Protein AF-A0A8T4I936-F1 (afdb_monomer_lite)

Radius of gyration: 12.18 Å; chains: 1; bounding box: 28×27×38 Å

Structure (mmCIF, N/CA/C/O backbone):
data_AF-A0A8T4I936-F1
#
_entry.id   AF-A0A8T4I936-F1
#
loop_
_atom_site.group_PDB
_atom_site.id
_atom_site.type_symbol
_atom_site.label_atom_id
_atom_site.label_alt_id
_atom_site.label_comp_id
_atom_site.label_asym_id
_atom_site.label_entity_id
_atom_site.label_seq_id
_atom_site.pdbx_PDB_ins_code
_atom_site.Cartn_x
_atom_site.Cartn_y
_atom_site.Cartn_z
_atom_site.occupancy
_atom_site.B_iso_or_equiv
_atom_site.auth_seq_id
_atom_site.auth_comp_id
_atom_site.auth_asym_id
_atom_site.auth_atom_id
_atom_site.pdbx_PDB_model_num
ATOM 1 N N . GLY A 1 1 ? -1.080 -0.586 -6.768 1.00 93.62 1 GLY A N 1
ATOM 2 C CA . GLY A 1 1 ? -1.583 0.798 -6.745 1.00 93.62 1 GLY A CA 1
ATOM 3 C C . GLY A 1 1 ? -2.815 0.915 -5.872 1.00 93.62 1 GLY A C 1
ATOM 4 O O . GLY A 1 1 ? -3.920 0.811 -6.385 1.00 93.62 1 GLY A O 1
ATOM 5 N N . PRO A 1 2 ? -2.678 1.087 -4.547 1.00 95.69 2 PRO A N 1
ATOM 6 C CA . PRO A 1 2 ? -3.805 1.430 -3.687 1.00 95.69 2 PRO A CA 1
ATOM 7 C C . PRO A 1 2 ? -4.359 2.837 -3.958 1.00 95.69 2 PRO A C 1
ATOM 9 O O . PRO A 1 2 ? -5.520 3.072 -3.617 1.00 95.69 2 PRO A O 1
ATOM 12 N N . GLY A 1 3 ? -3.561 3.765 -4.514 1.00 94.69 3 GLY A N 1
ATOM 13 C CA . GLY A 1 3 ? -3.990 5.132 -4.815 1.00 94.69 3 GLY A CA 1
ATOM 14 C C . GLY A 1 3 ? -4.577 5.827 -3.584 1.00 94.69 3 GLY A C 1
ATOM 15 O O . GLY A 1 3 ? -3.993 5.801 -2.502 1.00 94.69 3 GLY A O 1
ATOM 16 N N . GLU A 1 4 ? -5.783 6.387 -3.710 1.00 96.12 4 GLU A N 1
ATOM 17 C CA . GLU A 1 4 ? -6.518 7.005 -2.591 1.00 96.12 4 GLU A CA 1
ATOM 18 C C . GLU A 1 4 ? -7.108 5.995 -1.577 1.00 96.12 4 GLU A C 1
ATOM 20 O O . GLU A 1 4 ? -7.851 6.354 -0.655 1.00 96.12 4 GLU A O 1
ATOM 25 N N . GLY A 1 5 ? -6.824 4.705 -1.753 1.00 96.00 5 GLY A N 1
ATOM 26 C CA . GLY A 1 5 ? -7.352 3.620 -0.936 1.00 96.00 5 GLY A CA 1
ATOM 27 C C . GLY A 1 5 ? -8.817 3.298 -1.222 1.00 96.00 5 GLY A C 1
ATOM 28 O O . GLY A 1 5 ? -9.501 2.811 -0.324 1.00 96.00 5 GLY A O 1
ATOM 29 N N . THR A 1 6 ? -9.308 3.576 -2.433 1.00 95.88 6 THR A N 1
ATOM 30 C CA . THR A 1 6 ? -10.715 3.402 -2.838 1.00 95.88 6 THR A CA 1
ATOM 31 C C . THR A 1 6 ? -11.237 2.002 -2.531 1.00 95.88 6 THR A C 1
ATOM 33 O O . THR A 1 6 ? -12.235 1.861 -1.830 1.00 95.88 6 THR A O 1
ATOM 36 N N . TYR A 1 7 ? -10.522 0.956 -2.945 1.00 95.81 7 TYR A N 1
ATOM 37 C CA . TYR A 1 7 ? -10.949 -0.421 -2.685 1.00 95.81 7 TYR A CA 1
ATOM 38 C C . TYR A 1 7 ? -10.982 -0.757 -1.192 1.00 95.81 7 TYR A C 1
ATOM 40 O O . TYR A 1 7 ? -11.967 -1.311 -0.711 1.00 95.81 7 TYR A O 1
ATOM 48 N N . ALA A 1 8 ? -9.979 -0.333 -0.419 1.00 95.31 8 ALA A N 1
ATOM 49 C CA . ALA A 1 8 ? -10.014 -0.502 1.031 1.00 95.31 8 ALA A CA 1
ATOM 50 C C . ALA A 1 8 ? -11.188 0.261 1.678 1.00 95.31 8 ALA A C 1
ATOM 52 O O . ALA A 1 8 ? -11.803 -0.247 2.610 1.00 95.31 8 ALA A O 1
ATOM 53 N N . LYS A 1 9 ? -11.540 1.462 1.196 1.00 95.25 9 LYS A N 1
ATOM 54 C CA . LYS A 1 9 ? -12.710 2.222 1.680 1.00 95.25 9 LYS A CA 1
ATOM 55 C C . LYS A 1 9 ? -14.025 1.485 1.423 1.00 95.25 9 LYS A C 1
ATOM 57 O O . LYS A 1 9 ? -14.883 1.494 2.298 1.00 95.25 9 LYS A O 1
ATOM 62 N N . LEU A 1 10 ? -14.162 0.862 0.254 1.00 95.06 10 LEU A N 1
ATOM 63 C CA . LEU A 1 10 ? -15.382 0.171 -0.165 1.00 95.06 10 LEU A CA 1
ATOM 64 C C . LEU A 1 10 ? -15.543 -1.196 0.510 1.00 95.06 10 LEU A C 1
ATOM 66 O O . LEU A 1 10 ? -16.615 -1.509 1.019 1.00 95.06 10 LEU A O 1
ATOM 70 N N . PHE A 1 11 ? -14.480 -2.001 0.549 1.00 94.50 11 PHE A N 1
ATOM 71 C CA . PHE A 1 11 ? -14.576 -3.407 0.949 1.00 94.50 11 PHE A CA 1
ATOM 72 C C . PHE A 1 11 ? -14.329 -3.655 2.437 1.00 94.50 11 PHE A C 1
ATOM 74 O O . PHE A 1 11 ? -14.925 -4.568 3.007 1.00 94.50 11 PHE A O 1
ATOM 81 N N . ARG A 1 12 ? -13.497 -2.851 3.113 1.00 93.31 12 ARG A N 1
ATOM 82 C CA . ARG A 1 12 ? -13.190 -3.078 4.541 1.00 93.31 12 ARG A CA 1
ATOM 83 C C . ARG A 1 12 ? -14.420 -3.028 5.460 1.00 93.31 12 ARG A C 1
ATOM 85 O O . ARG A 1 12 ? -14.454 -3.823 6.397 1.00 93.31 12 ARG A O 1
ATOM 92 N N . PRO A 1 13 ? -15.434 -2.165 5.236 1.00 93.56 13 PRO A N 1
ATOM 93 C CA . PRO A 1 13 ? -16.640 -2.162 6.066 1.00 93.56 13 PRO A CA 1
ATOM 94 C C . PRO A 1 13 ? -17.450 -3.466 6.004 1.00 93.56 13 PRO A C 1
ATOM 96 O O . PRO A 1 13 ? -18.069 -3.839 7.004 1.00 93.56 13 PRO A O 1
ATOM 99 N N . VAL A 1 14 ? -17.433 -4.156 4.858 1.00 95.25 14 VAL A N 1
ATOM 100 C CA . VAL A 1 14 ? -18.229 -5.371 4.604 1.00 95.25 14 VAL A CA 1
ATOM 101 C C . VAL A 1 14 ? -17.421 -6.671 4.732 1.00 95.25 14 VAL A C 1
ATOM 103 O O . VAL A 1 14 ? -18.008 -7.722 4.960 1.00 95.25 14 VAL A O 1
ATOM 106 N N . HIS A 1 15 ? -16.085 -6.604 4.694 1.00 92.69 15 HIS A N 1
ATOM 107 C CA . HIS A 1 15 ? -15.173 -7.737 4.906 1.00 92.69 15 HIS A CA 1
ATOM 108 C C . HIS A 1 15 ? -14.266 -7.501 6.123 1.00 92.69 15 HIS A C 1
ATOM 110 O O . HIS A 1 15 ? -13.107 -7.090 6.011 1.00 92.69 15 HIS A O 1
ATOM 116 N N . LYS A 1 16 ? -14.813 -7.748 7.317 1.00 91.69 16 LYS A N 1
ATOM 117 C CA . LYS A 1 16 ? -14.105 -7.564 8.594 1.00 91.69 16 LYS A CA 1
ATOM 118 C C . LYS A 1 16 ? -13.133 -8.716 8.867 1.00 91.69 16 LYS A C 1
ATOM 120 O O . LYS A 1 16 ? -13.400 -9.852 8.499 1.00 91.69 16 LYS A O 1
ATOM 125 N N . GLY A 1 17 ? -12.023 -8.421 9.548 1.00 91.12 17 GLY A N 1
ATOM 126 C CA . GLY A 1 17 ? -11.041 -9.430 9.981 1.00 91.12 17 GLY A CA 1
ATOM 127 C C . GLY A 1 17 ? -10.122 -9.978 8.881 1.00 91.12 17 GLY A C 1
ATOM 128 O O . GLY A 1 17 ? -9.283 -10.821 9.169 1.00 91.12 17 GLY A O 1
ATOM 129 N N . VAL A 1 18 ? -10.249 -9.493 7.643 1.00 94.00 18 VAL A N 1
ATOM 130 C CA . VAL A 1 18 ? -9.404 -9.900 6.510 1.00 94.00 18 VAL A CA 1
ATOM 131 C C . VAL A 1 18 ? -8.116 -9.076 6.490 1.00 94.00 18 VAL A C 1
ATOM 133 O O . VAL A 1 18 ? -8.169 -7.866 6.720 1.00 94.00 18 VAL A O 1
ATOM 136 N N . TRP A 1 19 ? -6.980 -9.708 6.183 1.00 95.31 19 TRP A N 1
ATOM 137 C CA . TRP A 1 19 ? -5.686 -9.038 6.009 1.00 95.31 19 TRP A CA 1
ATOM 138 C C . TRP A 1 19 ? -5.575 -8.380 4.632 1.00 95.31 19 TRP A C 1
ATOM 140 O O . TRP A 1 19 ? -5.829 -9.027 3.618 1.00 95.31 19 TRP A O 1
ATOM 150 N N . TRP A 1 20 ? -5.185 -7.105 4.586 1.00 96.69 20 TRP A N 1
ATOM 151 C CA . TRP A 1 20 ? -5.041 -6.346 3.340 1.00 96.69 20 TRP A CA 1
ATOM 152 C C . TRP A 1 20 ? -3.609 -5.848 3.142 1.00 96.69 20 TRP A C 1
ATOM 154 O O . TRP A 1 20 ? -3.119 -5.029 3.922 1.00 96.69 20 TRP A O 1
ATOM 164 N N . THR A 1 21 ? -2.983 -6.267 2.043 1.00 97.31 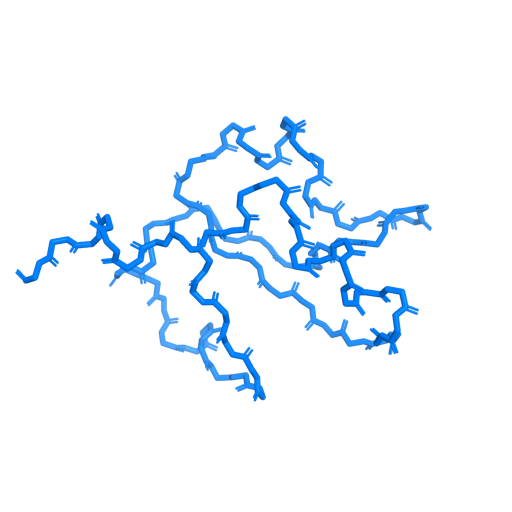21 THR A N 1
ATOM 165 C CA . THR A 1 21 ? -1.654 -5.808 1.617 1.00 97.31 21 THR A CA 1
ATOM 166 C C . THR A 1 21 ? -1.786 -4.801 0.472 1.00 97.31 21 THR A C 1
ATOM 168 O O . THR A 1 21 ? -2.548 -5.019 -0.468 1.00 97.31 21 THR A O 1
ATOM 171 N N . ALA A 1 22 ? -1.052 -3.690 0.541 1.00 97.31 22 ALA A N 1
ATOM 172 C CA . ALA A 1 22 ? -0.918 -2.725 -0.548 1.00 97.31 22 ALA A CA 1
ATOM 173 C C . ALA A 1 22 ? 0.507 -2.704 -1.105 1.00 97.31 22 ALA A C 1
ATOM 175 O O . ALA A 1 22 ? 1.468 -2.699 -0.341 1.00 97.31 22 ALA A O 1
ATOM 176 N N . VAL A 1 23 ? 0.621 -2.577 -2.427 1.00 97.31 23 VAL A N 1
ATOM 177 C CA . VAL A 1 23 ? 1.871 -2.256 -3.132 1.00 97.31 23 VAL A CA 1
ATOM 178 C C . VAL A 1 23 ? 1.696 -0.908 -3.830 1.00 97.31 23 VAL A C 1
ATOM 180 O O . VAL A 1 23 ? 0.807 -0.761 -4.679 1.00 97.31 23 VAL A O 1
ATOM 183 N N . GLU A 1 24 ? 2.488 0.088 -3.438 1.00 96.69 24 GLU A N 1
ATOM 184 C CA . GLU A 1 24 ? 2.416 1.472 -3.923 1.00 96.69 24 GLU A CA 1
ATOM 185 C C . GLU A 1 24 ? 3.787 1.967 -4.384 1.00 96.69 24 GLU A C 1
ATOM 187 O O . GLU A 1 24 ? 4.707 2.080 -3.580 1.00 96.69 24 GLU A O 1
ATOM 192 N N . VAL A 1 25 ? 3.906 2.340 -5.656 1.00 95.69 25 VAL A N 1
ATOM 193 C CA . VAL A 1 25 ? 5.164 2.858 -6.208 1.00 95.69 25 VAL A CA 1
ATOM 194 C C . VAL A 1 25 ? 5.425 4.298 -5.752 1.00 95.69 25 VAL A C 1
ATOM 196 O O . VAL A 1 25 ? 6.567 4.700 -5.524 1.00 95.69 25 VAL A O 1
ATOM 199 N N . HIS A 1 26 ? 4.370 5.094 -5.548 1.00 95.75 26 HIS A N 1
ATOM 200 C CA . HIS A 1 26 ? 4.486 6.502 -5.193 1.00 95.75 26 HIS A CA 1
ATOM 201 C C . HIS A 1 26 ? 4.395 6.726 -3.674 1.00 95.75 26 HIS A C 1
ATOM 203 O O . HIS A 1 26 ? 3.342 7.039 -3.112 1.00 95.75 26 HIS A O 1
ATOM 209 N N . LYS A 1 27 ? 5.548 6.629 -2.995 1.00 96.12 27 LYS A N 1
ATOM 210 C CA . LYS A 1 27 ? 5.696 6.749 -1.526 1.00 96.12 27 LYS A CA 1
ATOM 211 C C . LYS A 1 27 ? 4.861 7.855 -0.849 1.00 96.12 27 LYS A C 1
ATOM 213 O O . LYS A 1 27 ? 4.267 7.561 0.195 1.00 96.12 27 LYS A O 1
ATOM 218 N N . PRO A 1 28 ? 4.777 9.102 -1.365 1.00 97.38 28 PRO A N 1
ATOM 219 C CA . PRO A 1 28 ? 3.998 10.162 -0.718 1.00 97.38 28 PRO A CA 1
ATOM 220 C C . PRO A 1 28 ? 2.514 9.825 -0.504 1.00 97.38 28 PRO A C 1
ATOM 222 O O . PRO A 1 28 ? 1.911 10.318 0.452 1.00 97.38 28 PRO A O 1
ATOM 225 N N . TYR A 1 29 ? 1.919 8.958 -1.333 1.00 96.88 29 TYR A N 1
ATOM 226 C CA . TYR A 1 29 ? 0.506 8.577 -1.217 1.00 96.88 29 TYR A CA 1
ATOM 227 C C . TYR A 1 29 ? 0.184 7.821 0.066 1.00 96.88 29 TYR A C 1
ATOM 229 O O . TYR A 1 29 ? -0.903 7.997 0.617 1.00 96.88 29 TYR A O 1
ATOM 237 N N . VAL A 1 30 ? 1.142 7.067 0.611 1.00 97.31 30 VAL A N 1
ATOM 238 C CA . VAL A 1 30 ? 0.955 6.342 1.874 1.00 97.31 30 VAL A CA 1
ATOM 239 C C . VAL A 1 30 ? 0.577 7.299 3.005 1.00 97.31 30 VAL A C 1
ATOM 241 O O . VAL A 1 30 ? -0.365 7.031 3.755 1.00 97.31 30 VAL A O 1
ATOM 244 N N . ALA A 1 31 ? 1.287 8.426 3.105 1.00 97.12 31 ALA A N 1
ATOM 245 C CA . ALA A 1 31 ? 1.013 9.455 4.100 1.00 97.12 31 ALA A CA 1
ATOM 246 C C . ALA A 1 31 ? -0.182 10.326 3.692 1.00 97.12 31 ALA A C 1
ATOM 248 O O . ALA A 1 31 ? -1.113 10.473 4.481 1.00 97.12 31 ALA A O 1
ATOM 249 N N . LYS A 1 32 ? -0.192 10.833 2.449 1.00 97.81 32 LYS A N 1
ATOM 250 C CA . LYS A 1 32 ? -1.233 11.736 1.926 1.00 97.81 32 LYS A CA 1
ATOM 251 C C . LYS A 1 32 ? -2.641 11.159 2.084 1.00 97.81 32 LYS A C 1
ATOM 253 O O . LYS A 1 32 ? -3.540 11.861 2.531 1.00 97.81 32 LYS A O 1
ATOM 258 N N . TYR A 1 33 ? -2.828 9.883 1.750 1.00 97.44 33 TYR A N 1
ATOM 259 C CA . TYR A 1 33 ? -4.129 9.208 1.820 1.00 97.44 33 TYR A CA 1
ATOM 260 C C . TYR A 1 33 ? -4.290 8.336 3.057 1.00 97.44 33 TYR A C 1
ATOM 262 O O . TYR A 1 33 ? -5.312 7.669 3.237 1.00 97.44 33 TYR A O 1
ATOM 270 N N . THR A 1 34 ? -3.313 8.382 3.963 1.00 96.88 34 THR A N 1
ATOM 271 C CA . THR A 1 34 ? -3.375 7.724 5.263 1.00 96.88 34 THR A CA 1
ATOM 272 C C . THR A 1 34 ? -3.670 6.219 5.150 1.00 96.88 34 THR A C 1
ATOM 274 O O . THR A 1 34 ? -4.530 5.662 5.835 1.00 96.88 34 THR A O 1
ATOM 277 N N . LEU A 1 35 ? -2.951 5.554 4.240 1.00 97.44 35 LEU A N 1
ATOM 278 C CA . LEU A 1 35 ? -3.238 4.188 3.788 1.00 97.44 35 LEU A CA 1
ATOM 279 C C . LEU A 1 35 ? -3.001 3.109 4.851 1.00 97.44 35 LEU A C 1
ATOM 281 O O . LEU A 1 35 ? -3.540 2.013 4.731 1.00 97.44 35 LEU A O 1
ATOM 285 N N . ARG A 1 36 ? -2.222 3.400 5.896 1.00 97.31 36 ARG A N 1
ATOM 286 C CA . ARG A 1 36 ? -1.989 2.452 6.992 1.00 97.31 36 ARG A CA 1
ATOM 287 C C . ARG A 1 36 ? -3.231 2.314 7.868 1.00 97.31 36 ARG A C 1
ATOM 289 O O . ARG A 1 36 ? -3.814 3.326 8.290 1.00 97.31 36 ARG A O 1
ATOM 296 N N . SER A 1 37 ? -3.587 1.067 8.168 1.00 95.94 37 SER A N 1
ATOM 297 C CA . SER A 1 37 ? -4.513 0.731 9.246 1.00 95.94 37 SER A CA 1
ATOM 298 C C . SER A 1 37 ? -3.983 1.265 10.584 1.00 95.94 37 SER A C 1
ATOM 300 O O . SER A 1 37 ? -2.785 1.246 10.862 1.00 95.94 37 SER A O 1
ATOM 302 N N . THR A 1 38 ? -4.888 1.754 11.421 1.00 94.31 38 THR A N 1
ATOM 303 C CA . THR A 1 38 ? -4.651 2.185 12.801 1.00 94.31 38 THR A CA 1
ATOM 304 C C . THR A 1 38 ? -5.746 1.605 13.696 1.00 94.31 38 THR A C 1
ATOM 306 O O . THR A 1 38 ? -6.693 0.985 13.213 1.00 94.31 38 THR A O 1
ATOM 309 N N . LYS A 1 39 ? -5.673 1.858 15.009 1.00 91.19 39 LYS A N 1
ATOM 310 C CA . LYS A 1 39 ? -6.717 1.439 15.961 1.00 91.19 39 LYS A CA 1
ATOM 311 C C . LYS A 1 39 ? -8.112 1.988 15.629 1.00 91.19 39 LYS A C 1
ATOM 313 O O . LYS A 1 39 ? -9.102 1.371 15.992 1.00 91.19 39 LYS A O 1
ATOM 318 N N . THR A 1 40 ? -8.188 3.145 14.971 1.00 91.56 40 THR A N 1
ATOM 319 C CA . THR A 1 40 ? -9.446 3.855 14.680 1.00 91.56 40 THR A CA 1
ATOM 320 C C . THR A 1 40 ? -9.782 3.915 13.192 1.00 91.56 40 THR A C 1
ATOM 322 O O . THR A 1 40 ? -10.875 4.346 12.834 1.00 91.56 40 THR A O 1
ATOM 325 N N . ARG A 1 41 ? -8.867 3.499 12.307 1.00 91.50 41 ARG A N 1
ATOM 326 C CA . ARG A 1 41 ? -9.068 3.530 10.857 1.00 91.50 41 ARG A CA 1
ATOM 327 C C . ARG A 1 41 ? -8.585 2.243 10.214 1.00 91.50 41 ARG A C 1
ATOM 329 O O . ARG A 1 41 ? -7.423 1.879 10.311 1.00 91.50 41 ARG A O 1
ATOM 336 N N . THR A 1 42 ? -9.464 1.624 9.449 1.00 94.50 42 THR A N 1
ATOM 337 C CA . THR A 1 42 ? -9.225 0.325 8.825 1.00 94.50 42 THR A CA 1
ATOM 338 C C . THR A 1 42 ? -8.933 0.538 7.332 1.00 94.50 42 THR A C 1
ATOM 340 O O . THR A 1 42 ? -9.797 0.983 6.571 1.00 94.50 42 THR A O 1
ATOM 343 N N . ARG A 1 43 ? -7.676 0.311 6.923 1.00 95.81 43 ARG A N 1
ATOM 344 C CA . ARG A 1 43 ? -7.177 0.445 5.538 1.00 95.81 43 ARG A CA 1
ATOM 345 C C . ARG A 1 43 ? -6.288 -0.758 5.215 1.00 95.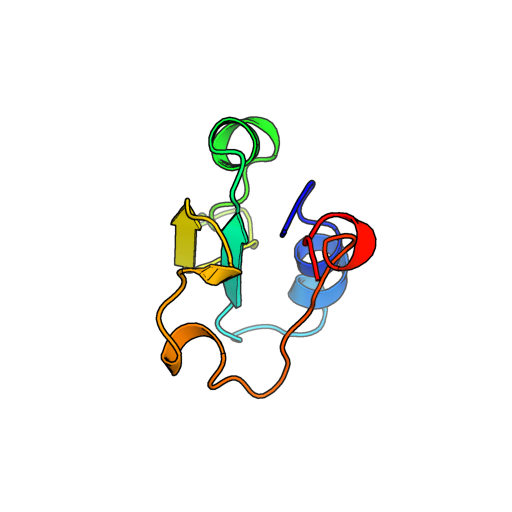81 43 ARG A C 1
ATOM 347 O O . ARG A 1 43 ? -6.804 -1.863 5.317 1.00 95.81 43 ARG A O 1
ATOM 354 N N . TYR A 1 44 ? -5.018 -0.575 4.868 1.00 97.38 44 TYR A N 1
ATOM 355 C CA . TYR A 1 44 ? -4.088 -1.665 4.585 1.00 97.38 44 TYR A CA 1
ATOM 356 C C . TYR A 1 44 ? -3.263 -2.006 5.827 1.00 97.38 44 TYR A C 1
ATOM 358 O O . TYR A 1 44 ? -2.740 -1.117 6.506 1.00 97.38 44 TYR A O 1
ATOM 366 N N . ASP A 1 45 ? -3.187 -3.297 6.124 1.00 97.06 45 ASP A N 1
ATOM 367 C CA . ASP A 1 45 ? -2.492 -3.868 7.279 1.00 97.06 45 ASP A CA 1
ATOM 368 C C . ASP A 1 45 ? -0.988 -3.999 7.002 1.00 97.06 45 ASP A C 1
ATOM 370 O O . ASP A 1 45 ? -0.156 -3.823 7.889 1.00 97.06 45 ASP A O 1
ATOM 374 N N . GLU A 1 46 ? -0.645 -4.177 5.730 1.00 96.94 46 GLU A N 1
ATOM 375 C CA . GLU A 1 46 ? 0.715 -4.251 5.220 1.00 96.94 46 GLU A CA 1
ATOM 376 C C . GLU A 1 46 ? 0.864 -3.330 4.007 1.00 96.94 46 GLU A C 1
ATOM 378 O O . GLU A 1 46 ? -0.035 -3.243 3.168 1.00 96.94 46 GLU A O 1
ATOM 383 N N . ILE A 1 47 ? 1.986 -2.613 3.912 1.00 97.81 47 ILE A N 1
ATOM 384 C CA . ILE A 1 47 ? 2.256 -1.707 2.791 1.00 97.81 47 ILE A CA 1
ATOM 385 C C . ILE A 1 47 ? 3.704 -1.856 2.349 1.00 97.81 47 ILE A C 1
ATOM 387 O O . ILE A 1 47 ? 4.613 -1.546 3.124 1.00 97.81 47 ILE A O 1
ATOM 391 N N . HIS A 1 48 ? 3.874 -2.217 1.083 1.00 97.94 48 HIS A N 1
ATOM 392 C CA . HIS A 1 48 ? 5.138 -2.245 0.361 1.00 97.94 48 HIS A CA 1
ATOM 393 C C . HIS A 1 48 ? 5.226 -1.019 -0.541 1.00 97.94 48 HIS A C 1
ATOM 395 O O . HIS A 1 48 ? 4.280 -0.693 -1.262 1.00 97.94 48 HIS A O 1
ATOM 401 N N . VAL A 1 49 ? 6.342 -0.298 -0.442 1.00 97.44 49 VAL A N 1
ATOM 402 C CA . VAL A 1 49 ? 6.595 0.898 -1.251 1.00 97.44 49 VAL A CA 1
ATOM 403 C C . VAL A 1 49 ? 7.617 0.548 -2.318 1.00 97.44 49 VAL A C 1
ATOM 405 O O . VAL A 1 49 ? 8.817 0.696 -2.099 1.00 97.44 49 VAL A O 1
ATOM 408 N N . GLU A 1 50 ? 7.125 0.038 -3.437 1.00 96.50 50 GLU A N 1
ATOM 409 C CA . GLU A 1 50 ? 7.935 -0.508 -4.521 1.00 96.50 50 GLU A CA 1
ATOM 410 C C . GLU A 1 50 ? 7.150 -0.551 -5.835 1.00 96.50 50 GLU A C 1
ATOM 412 O O . GLU A 1 50 ? 5.925 -0.391 -5.866 1.00 96.50 50 GLU A O 1
ATOM 417 N N . ASP A 1 51 ? 7.879 -0.746 -6.930 1.00 94.69 51 ASP A N 1
ATOM 418 C CA . ASP A 1 51 ? 7.294 -1.048 -8.231 1.00 94.69 51 ASP A CA 1
ATOM 419 C C . ASP A 1 51 ? 6.775 -2.489 -8.235 1.00 94.69 51 ASP A C 1
ATOM 421 O O . ASP A 1 51 ? 7.532 -3.422 -7.968 1.00 94.69 51 ASP A O 1
ATOM 425 N N . VAL A 1 52 ? 5.497 -2.666 -8.580 1.00 93.56 52 VAL A N 1
ATOM 426 C CA . VAL A 1 52 ? 4.817 -3.969 -8.577 1.00 93.56 52 VAL A CA 1
ATOM 427 C C . VAL A 1 52 ? 5.474 -4.997 -9.505 1.00 93.56 52 VAL A C 1
ATOM 429 O O . VAL A 1 52 ? 5.359 -6.193 -9.263 1.00 93.56 52 VAL A O 1
ATOM 432 N N . ARG A 1 53 ? 6.198 -4.552 -10.542 1.00 92.00 53 ARG A N 1
ATOM 433 C CA . ARG A 1 53 ? 6.960 -5.434 -11.445 1.00 92.00 53 ARG A CA 1
ATOM 434 C C . ARG A 1 53 ? 8.136 -6.125 -10.757 1.00 92.00 53 ARG A C 1
ATOM 436 O O . ARG A 1 53 ? 8.561 -7.183 -11.201 1.00 92.00 53 ARG A O 1
ATOM 443 N N . ASN A 1 54 ? 8.663 -5.507 -9.703 1.00 94.56 54 ASN A N 1
ATOM 444 C CA . ASN A 1 54 ? 9.816 -5.991 -8.946 1.00 94.56 54 ASN A CA 1
ATOM 445 C C . ASN A 1 54 ? 9.407 -6.619 -7.606 1.00 94.56 54 ASN A C 1
ATOM 447 O O . ASN A 1 54 ? 10.268 -7.063 -6.847 1.00 94.56 54 ASN A O 1
ATOM 451 N N . SER A 1 55 ? 8.108 -6.628 -7.301 1.00 94.50 55 SER A N 1
ATOM 452 C CA . SER A 1 55 ? 7.565 -7.206 -6.080 1.00 94.50 55 SER A CA 1
ATOM 453 C C . SER A 1 55 ? 7.804 -8.708 -6.015 1.00 94.50 55 SER A C 1
ATOM 455 O O . SER A 1 55 ? 7.673 -9.429 -7.003 1.00 94.50 55 SER A O 1
ATOM 457 N N . ALA A 1 56 ? 8.101 -9.197 -4.814 1.00 95.00 56 ALA A N 1
ATOM 458 C CA . ALA A 1 56 ? 8.260 -10.625 -4.586 1.00 95.00 56 ALA A CA 1
ATOM 459 C C . ALA A 1 56 ? 6.945 -11.386 -4.853 1.00 95.00 56 ALA A C 1
ATOM 461 O O . ALA A 1 56 ? 5.877 -10.961 -4.408 1.00 95.00 56 ALA A O 1
ATOM 462 N N . GLU A 1 57 ? 7.026 -12.549 -5.512 1.00 93.88 57 GLU A N 1
ATOM 463 C CA . GLU A 1 57 ? 5.849 -13.310 -5.978 1.00 93.88 57 GLU A CA 1
ATOM 464 C C . GLU A 1 57 ? 4.834 -13.621 -4.868 1.00 93.88 57 GLU A C 1
ATOM 466 O O . GLU A 1 57 ? 3.622 -13.542 -5.072 1.00 93.88 57 GLU A O 1
ATOM 471 N N . HIS A 1 58 ? 5.318 -13.903 -3.655 1.00 93.50 58 HIS A N 1
ATOM 472 C CA . HIS A 1 58 ? 4.465 -14.238 -2.515 1.00 93.50 58 HIS A CA 1
ATOM 473 C C . HIS A 1 58 ? 3.492 -13.115 -2.115 1.00 93.50 58 HIS A C 1
ATOM 475 O O . HIS A 1 58 ? 2.487 -13.392 -1.457 1.00 93.50 58 HIS A O 1
ATOM 481 N N . LEU A 1 59 ? 3.736 -11.861 -2.518 1.00 93.19 59 LEU A N 1
ATOM 482 C CA . LEU A 1 59 ? 2.793 -10.762 -2.295 1.00 93.19 59 LEU A CA 1
ATOM 483 C C . LEU A 1 59 ? 1.477 -10.958 -3.065 1.00 93.19 59 LEU A C 1
ATOM 485 O O . LEU A 1 59 ? 0.444 -10.434 -2.642 1.00 93.19 59 LEU A O 1
ATOM 489 N N . PHE A 1 60 ? 1.495 -11.765 -4.129 1.00 92.56 60 PHE A N 1
ATOM 490 C CA . PHE A 1 60 ? 0.342 -12.078 -4.973 1.00 92.56 60 PHE A CA 1
ATOM 491 C C . PHE A 1 60 ? -0.343 -13.406 -4.615 1.00 92.56 60 PHE A C 1
ATOM 493 O O . PHE A 1 60 ? -1.378 -13.729 -5.194 1.00 92.56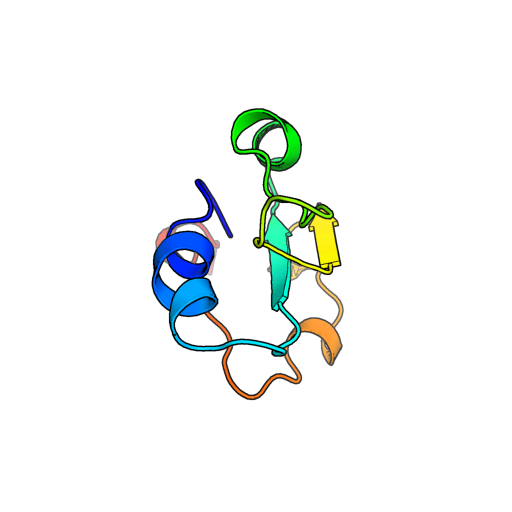 60 PHE A O 1
ATOM 500 N N . HIS A 1 61 ? 0.169 -14.163 -3.637 1.00 94.62 61 HIS A N 1
ATOM 501 C CA . HIS A 1 61 ? -0.475 -15.381 -3.126 1.00 94.62 61 HIS A CA 1
ATOM 502 C C . HIS A 1 61 ? -1.645 -15.021 -2.198 1.00 94.62 61 HIS A C 1
ATOM 504 O O . HIS A 1 61 ? -1.551 -15.116 -0.973 1.00 94.62 61 HIS A O 1
ATOM 510 N N . ARG A 1 62 ? -2.738 -14.530 -2.787 1.00 93.25 62 ARG A N 1
ATOM 511 C CA . ARG A 1 62 ? -3.924 -14.009 -2.095 1.00 93.25 62 ARG A CA 1
ATOM 512 C C . ARG A 1 62 ? -5.193 -14.538 -2.753 1.00 93.25 62 ARG A C 1
ATOM 514 O O . ARG A 1 62 ? -5.193 -14.820 -3.945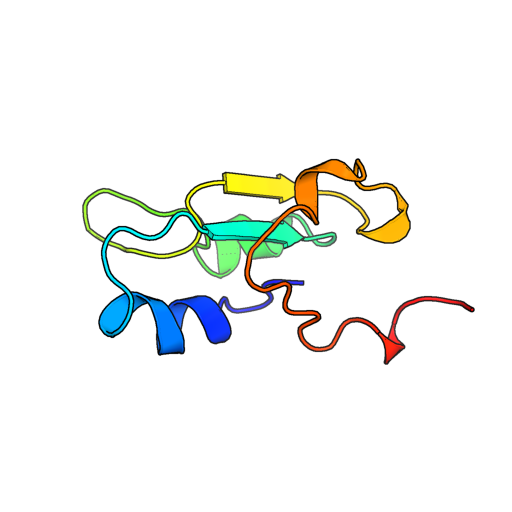 1.00 93.25 62 ARG A O 1
ATOM 521 N N . ASP A 1 63 ? -6.287 -14.584 -1.996 1.00 94.88 63 ASP A N 1
ATOM 522 C CA . ASP A 1 63 ? -7.603 -14.976 -2.526 1.00 94.88 63 ASP A CA 1
ATOM 523 C C . ASP A 1 63 ? -8.110 -14.005 -3.608 1.00 94.88 63 ASP A C 1
ATOM 525 O O . ASP A 1 63 ? -8.864 -14.386 -4.500 1.00 94.88 63 ASP A O 1
ATOM 529 N N . LEU A 1 64 ? -7.690 -12.738 -3.526 1.00 94.56 64 LEU A N 1
ATOM 530 C CA . LEU A 1 64 ? -7.997 -11.688 -4.489 1.00 94.56 64 LEU A CA 1
ATOM 531 C C . LEU A 1 64 ? -6.812 -10.726 -4.616 1.00 94.56 64 LEU A C 1
ATOM 533 O O . LEU A 1 64 ? -6.302 -10.217 -3.616 1.00 94.56 64 LEU A O 1
ATOM 537 N N . VAL A 1 65 ? -6.437 -10.415 -5.856 1.00 95.56 65 VAL A N 1
ATOM 538 C CA . VAL A 1 65 ? -5.457 -9.375 -6.189 1.00 95.56 65 VAL A CA 1
ATOM 539 C C . VAL A 1 65 ? -6.148 -8.315 -7.041 1.00 95.56 65 VAL A C 1
ATOM 541 O O . VAL A 1 65 ? -6.765 -8.631 -8.055 1.00 95.56 65 VAL A O 1
ATOM 544 N N . ILE A 1 66 ? -6.049 -7.048 -6.626 1.00 95.19 66 ILE A N 1
ATOM 545 C CA . ILE A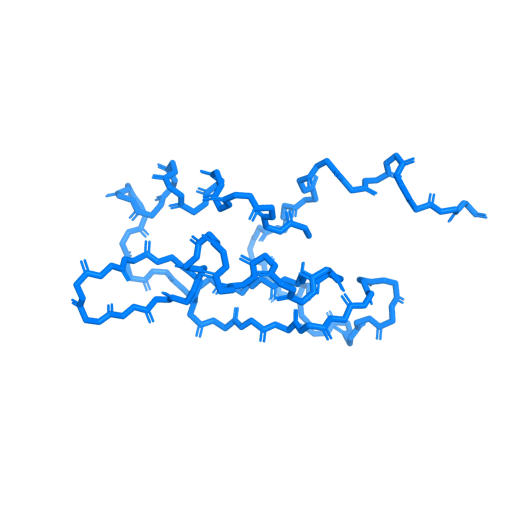 1 66 ? -6.650 -5.913 -7.335 1.00 95.19 66 ILE A CA 1
ATOM 546 C C . ILE A 1 66 ? -5.546 -5.056 -7.952 1.00 95.19 66 ILE A C 1
ATOM 548 O O . ILE A 1 66 ? -4.719 -4.475 -7.246 1.00 95.19 66 ILE A O 1
ATOM 552 N N . LEU A 1 67 ? -5.582 -4.925 -9.275 1.00 93.88 67 LEU A N 1
ATOM 553 C CA . LEU A 1 67 ? -4.741 -4.011 -10.043 1.00 93.88 67 LEU A CA 1
ATOM 554 C C . LEU A 1 67 ? -5.539 -2.731 -10.314 1.00 93.88 67 LEU A C 1
ATOM 556 O O . LEU A 1 67 ? -6.224 -2.607 -11.322 1.00 93.88 67 LEU A O 1
ATOM 560 N N . GLY A 1 68 ? -5.520 -1.810 -9.351 1.00 90.62 68 GLY A N 1
ATOM 561 C CA . GLY A 1 68 ? -6.306 -0.580 -9.416 1.00 90.62 68 GLY A CA 1
ATOM 562 C C . GLY A 1 68 ? -5.649 0.503 -10.258 1.00 90.62 68 GLY A C 1
ATOM 563 O O . GLY A 1 68 ? -4.786 1.183 -9.715 1.00 90.62 68 GLY A O 1
ATOM 564 N N . ASP A 1 69 ? -6.087 0.664 -11.510 1.00 86.94 69 ASP A N 1
ATOM 565 C CA . ASP A 1 69 ? -5.616 1.717 -12.436 1.00 86.94 69 ASP A CA 1
ATOM 566 C C . ASP A 1 69 ? -4.076 1.770 -12.462 1.00 86.94 69 ASP A C 1
ATOM 568 O O . ASP A 1 69 ? -3.418 2.743 -12.094 1.00 86.94 69 ASP A O 1
ATOM 572 N N . VAL A 1 70 ? -3.487 0.597 -12.714 1.00 89.31 70 VAL A N 1
ATOM 573 C CA . VAL A 1 70 ? -2.032 0.428 -12.800 1.00 89.31 70 VAL A CA 1
ATOM 574 C C . VAL A 1 70 ? -1.597 -0.230 -14.095 1.00 89.31 70 VAL A C 1
ATOM 576 O O . VAL A 1 70 ? -0.471 0.004 -14.511 1.00 89.31 70 VAL A O 1
ATOM 579 N N . LEU A 1 71 ? -2.434 -1.063 -14.722 1.00 87.38 71 LEU A N 1
ATOM 580 C CA . LEU A 1 71 ? -2.021 -1.921 -15.839 1.00 87.38 71 LEU A CA 1
ATOM 581 C C . LEU A 1 71 ? -1.647 -1.113 -17.082 1.00 87.38 71 LEU A C 1
ATOM 583 O O . LEU A 1 71 ? -0.698 -1.444 -17.781 1.00 87.38 71 LEU A O 1
ATOM 587 N N . GLU A 1 72 ? -2.368 -0.030 -17.324 1.00 85.69 72 GLU A N 1
ATOM 588 C CA . GLU A 1 72 ? -2.138 0.954 -18.373 1.00 85.69 72 GLU A CA 1
ATOM 589 C C . GLU A 1 72 ? -0.843 1.759 -18.184 1.00 85.69 72 GLU A C 1
ATOM 591 O O . GLU A 1 72 ? -0.364 2.385 -19.127 1.00 85.69 72 GLU A O 1
ATOM 596 N N . HIS A 1 73 ? -0.260 1.720 -16.984 1.00 85.00 73 HIS A N 1
ATOM 597 C CA . HIS A 1 73 ? 0.986 2.397 -16.633 1.00 85.00 73 HIS A CA 1
ATOM 598 C C . HIS A 1 73 ? 2.198 1.460 -16.595 1.00 85.00 73 HIS A C 1
ATOM 600 O O . HIS A 1 73 ? 3.318 1.917 -16.359 1.00 85.00 73 HIS A O 1
ATOM 606 N N . VAL A 1 74 ? 1.996 0.160 -16.817 1.00 84.06 74 VAL A N 1
ATOM 607 C CA . VAL A 1 74 ? 3.085 -0.812 -16.912 1.00 84.06 74 VAL A CA 1
ATOM 608 C C . VAL A 1 74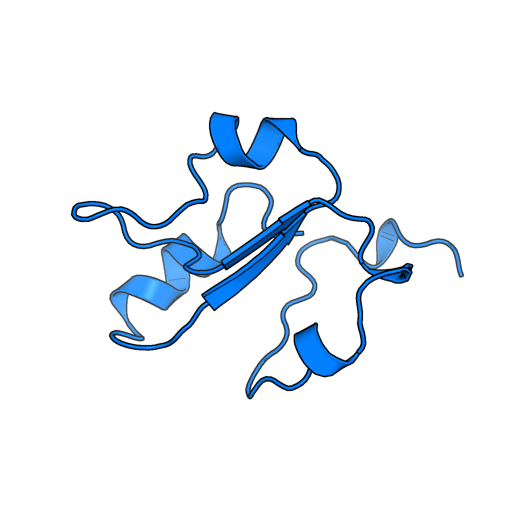 ? 3.498 -0.942 -18.378 1.00 84.06 74 VAL A C 1
ATOM 610 O O . VAL A 1 74 ? 2.682 -1.287 -19.232 1.00 84.06 74 VAL A O 1
ATOM 613 N N . GLU A 1 75 ? 4.768 -0.663 -18.681 1.00 80.31 75 GLU A N 1
ATOM 614 C CA . GLU A 1 75 ? 5.338 -0.980 -19.998 1.00 80.31 75 GLU A CA 1
ATOM 615 C C . GLU A 1 75 ? 5.268 -2.490 -20.264 1.00 80.31 75 GLU A C 1
ATOM 617 O O . GLU A 1 75 ? 5.466 -3.295 -19.351 1.00 80.31 75 GLU A O 1
ATOM 622 N N . ARG A 1 76 ? 4.949 -2.846 -21.513 1.00 63.75 76 ARG A N 1
ATOM 623 C CA . ARG A 1 76 ? 4.824 -4.233 -21.980 1.00 63.75 76 ARG A CA 1
ATOM 624 C C . ARG A 1 76 ? 6.171 -4.891 -22.223 1.00 63.75 76 ARG A C 1
ATOM 626 O O . ARG A 1 76 ? 7.066 -4.194 -22.747 1.00 63.75 76 ARG A O 1
#

Secondary structure (DSSP, 8-state):
--TTTHHHHHHTTTSTT---EEE-S-THHHHHTT-B--SS--SBSEEE-S-GGGS-GGGG-SS-----S-GGGS--

Sequence (76 aa):
GPGEGTYAKLFRPVHKGVWWTAVEVHKPYVAKYTLRSTKTRTRYDEIHVEDVRNSAEHLFHRDLVILGDVLEHVER

pLDDT: mean 93.84, std 4.86, range [63.75, 97.94]

Foldseek 3Di:
DCQLQVVQVPCPVPDDPDAAEEEAQDVVRCVVSVQDDDPVDGHHPHYHHHDPVPDDPVSVVDPDDDPDPCPVVDDD